Protein AF-D8JUF5-F1 (afdb_monomer_lite)

Organism: Hyphomicrobium denitrificans (strain ATCC 51888 / DSM 1869 / NCIMB 11706 / TK 0415) (NCBI:txid582899)

Radius of gyration: 12.59 Å; chains: 1; bounding box: 23×27×32 Å

Foldseek 3Di:
DQVVLLVQLVDLVSQVVLVVVLVDVQLVVLLVVVCVVVVHDSSVVLSVLSVVCVVPPDPVNVVVLVVQLVPDPHSSSSSSVVSSVVRGDHPDD

Structure (mmCIF, N/CA/C/O backbone):
data_AF-D8JUF5-F1
#
_entry.id   AF-D8JUF5-F1
#
loop_
_atom_site.group_PDB
_atom_site.id
_atom_site.type_symbol
_atom_site.label_atom_id
_atom_site.label_alt_id
_atom_site.label_comp_id
_atom_site.label_asym_id
_atom_site.label_entity_id
_atom_site.label_seq_id
_atom_site.pdbx_PDB_ins_code
_atom_site.Cartn_x
_atom_site.Cartn_y
_atom_site.Cartn_z
_atom_site.occupancy
_atom_site.B_iso_or_equiv
_atom_site.auth_seq_id
_atom_site.auth_comp_id
_atom_site.auth_asym_id
_atom_site.auth_atom_id
_atom_site.pdbx_PDB_model_num
ATOM 1 N N . MET A 1 1 ? -2.647 -3.582 -14.964 1.00 67.88 1 MET A N 1
ATOM 2 C CA . MET A 1 1 ? -1.772 -4.064 -13.873 1.00 67.88 1 MET A CA 1
ATOM 3 C C . MET A 1 1 ? -2.202 -3.455 -12.548 1.00 67.88 1 MET A C 1
ATOM 5 O O . MET A 1 1 ? -2.644 -4.209 -11.701 1.00 67.88 1 MET A O 1
ATOM 9 N N . LEU A 1 2 ? -2.219 -2.124 -12.412 1.00 73.25 2 LEU A N 1
ATOM 10 C CA . LEU A 1 2 ? -2.670 -1.462 -11.180 1.00 73.25 2 LEU A CA 1
ATOM 11 C C . LEU A 1 2 ? -4.149 -1.719 -10.830 1.00 73.25 2 LEU A C 1
ATOM 13 O O . LEU A 1 2 ? -4.444 -2.025 -9.689 1.00 73.25 2 LEU A O 1
ATOM 17 N N . GLY A 1 3 ? -5.058 -1.696 -11.815 1.00 77.75 3 GLY A N 1
ATOM 18 C CA . GLY A 1 3 ? -6.476 -2.032 -11.586 1.00 77.75 3 GLY A CA 1
ATOM 19 C C . GLY A 1 3 ? -6.670 -3.402 -10.926 1.00 77.75 3 GLY A C 1
ATOM 20 O O . GLY A 1 3 ? -7.320 -3.502 -9.900 1.00 77.75 3 GLY A O 1
ATOM 21 N N . LYS A 1 4 ? -5.974 -4.433 -11.428 1.00 81.44 4 LYS A N 1
ATOM 22 C CA . LYS A 1 4 ? -6.003 -5.781 -10.837 1.00 81.44 4 LYS A CA 1
ATOM 23 C C . LYS A 1 4 ? -5.408 -5.834 -9.428 1.00 81.44 4 LYS A C 1
ATOM 25 O O . LYS A 1 4 ? -5.869 -6.630 -8.623 1.00 81.44 4 LYS A O 1
ATOM 30 N N . LEU A 1 5 ? -4.384 -5.022 -9.144 1.00 80.44 5 LEU A N 1
ATOM 31 C CA . LEU A 1 5 ? -3.838 -4.892 -7.792 1.00 80.44 5 LEU A CA 1
ATOM 32 C C . LEU A 1 5 ? -4.907 -4.319 -6.856 1.00 80.44 5 LEU A C 1
ATOM 34 O O . LEU A 1 5 ? -5.146 -4.895 -5.807 1.00 80.44 5 LEU A O 1
ATOM 38 N N . ILE A 1 6 ? -5.594 -3.248 -7.258 1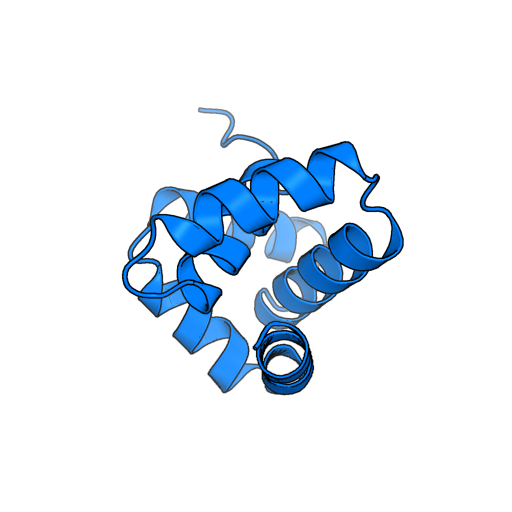.00 80.56 6 ILE A N 1
ATOM 39 C CA . ILE A 1 6 ? -6.656 -2.620 -6.458 1.00 80.56 6 ILE A CA 1
ATOM 40 C C . ILE A 1 6 ? -7.799 -3.603 -6.201 1.00 80.56 6 ILE A C 1
ATOM 42 O O . ILE A 1 6 ? -8.189 -3.761 -5.050 1.00 80.56 6 ILE A O 1
ATOM 46 N N . ASP A 1 7 ? -8.271 -4.302 -7.237 1.00 86.62 7 ASP A N 1
ATOM 47 C CA . ASP A 1 7 ? -9.326 -5.315 -7.101 1.00 86.62 7 ASP A CA 1
ATOM 48 C C . ASP A 1 7 ? -8.898 -6.439 -6.140 1.00 86.62 7 ASP A C 1
ATOM 50 O O . ASP A 1 7 ? -9.691 -6.942 -5.352 1.00 86.62 7 ASP A O 1
ATOM 54 N N . SER A 1 8 ? -7.616 -6.826 -6.169 1.00 86.50 8 SER A N 1
ATOM 55 C CA . SER A 1 8 ? -7.080 -7.862 -5.280 1.00 86.50 8 SER A CA 1
ATOM 56 C C . SER A 1 8 ? -6.957 -7.424 -3.817 1.00 86.50 8 SER A C 1
ATOM 58 O O . SER A 1 8 ? -6.917 -8.278 -2.938 1.00 86.50 8 SER A O 1
ATOM 60 N N . LEU A 1 9 ? -6.916 -6.114 -3.543 1.00 89.62 9 LEU A N 1
ATOM 61 C CA . LEU A 1 9 ? -6.839 -5.578 -2.181 1.00 89.62 9 LEU A CA 1
ATOM 62 C C . LEU A 1 9 ? -8.184 -5.636 -1.437 1.00 89.62 9 LEU A C 1
ATOM 64 O O . LEU A 1 9 ? -8.202 -5.400 -0.232 1.00 89.62 9 LEU A O 1
ATOM 68 N N . ASP A 1 10 ? -9.288 -5.959 -2.120 1.00 89.19 10 ASP A N 1
ATOM 69 C CA . ASP A 1 10 ? -10.585 -6.206 -1.473 1.00 89.19 10 ASP A CA 1
ATOM 70 C C . ASP A 1 10 ? -10.661 -7.575 -0.783 1.00 89.19 10 ASP A C 1
ATOM 72 O O . ASP A 1 10 ? -11.534 -7.785 0.059 1.00 89.19 10 ASP A O 1
ATOM 76 N N . ASP A 1 11 ? -9.741 -8.492 -1.098 1.00 93.88 11 ASP A N 1
ATOM 77 C CA . ASP A 1 11 ? -9.550 -9.731 -0.347 1.00 93.88 11 ASP A CA 1
ATOM 78 C C . ASP A 1 11 ? -8.478 -9.509 0.740 1.00 93.88 11 ASP A C 1
ATOM 80 O O . ASP A 1 11 ? -7.296 -9.329 0.416 1.00 93.88 11 ASP A O 1
ATOM 84 N N . PRO A 1 12 ? -8.841 -9.562 2.038 1.00 92.50 12 PRO A N 1
ATOM 85 C CA . PRO A 1 12 ? -7.901 -9.321 3.127 1.00 92.50 12 PRO A CA 1
ATOM 86 C C . PRO A 1 12 ? -6.708 -10.283 3.155 1.00 92.50 12 PRO A C 1
ATOM 88 O O . PRO A 1 12 ? -5.612 -9.897 3.565 1.00 92.50 12 PRO A O 1
ATOM 91 N N . VAL A 1 13 ? -6.899 -11.533 2.719 1.00 94.44 13 VAL A N 1
ATOM 92 C CA . VAL A 1 13 ? -5.831 -12.540 2.677 1.00 94.44 13 VAL A CA 1
ATOM 93 C C . VAL A 1 13 ? -4.841 -12.189 1.576 1.00 94.44 13 VAL A C 1
ATOM 95 O O . VAL A 1 13 ? -3.629 -12.224 1.791 1.00 94.44 13 VAL A O 1
ATOM 98 N N . VAL A 1 14 ? -5.342 -11.806 0.401 1.00 92.94 14 VAL A N 1
ATOM 99 C CA . VAL A 1 14 ? -4.492 -11.399 -0.723 1.00 92.94 14 VAL A CA 1
ATOM 100 C C . VAL A 1 14 ? -3.749 -10.107 -0.399 1.00 92.94 14 VAL A C 1
ATOM 102 O O . VAL A 1 14 ? -2.538 -10.042 -0.615 1.00 92.94 14 VAL A O 1
ATOM 105 N N . ALA A 1 15 ? -4.428 -9.120 0.190 1.00 93.50 15 ALA A N 1
ATOM 106 C CA . ALA A 1 15 ? -3.811 -7.870 0.617 1.00 93.50 15 ALA A CA 1
ATOM 107 C C . ALA A 1 15 ? -2.629 -8.114 1.566 1.00 93.50 15 ALA A C 1
ATOM 109 O O . ALA A 1 15 ? -1.538 -7.588 1.340 1.00 93.50 15 ALA A O 1
ATOM 110 N N . MET A 1 16 ? -2.801 -8.968 2.579 1.00 95.75 16 MET A N 1
ATOM 111 C CA . MET A 1 16 ? -1.714 -9.254 3.516 1.00 95.75 16 MET A CA 1
ATOM 112 C C . MET A 1 16 ? -0.598 -10.109 2.920 1.00 95.75 16 MET A C 1
ATOM 114 O O . MET A 1 16 ? 0.567 -9.884 3.245 1.00 95.75 16 MET A O 1
ATOM 118 N N . ASN A 1 17 ? -0.910 -11.027 2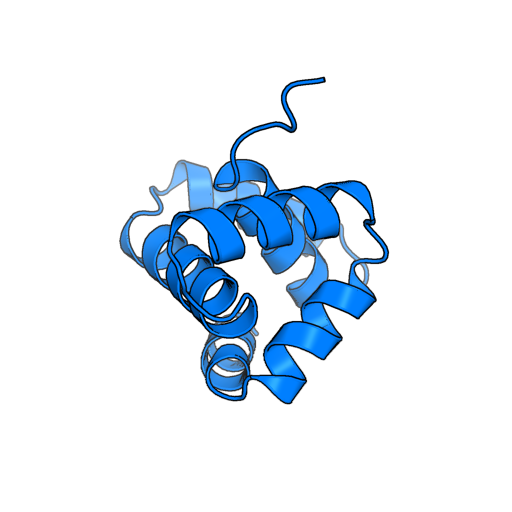.004 1.00 94.75 17 ASN A N 1
ATOM 119 C CA . ASN A 1 17 ? 0.116 -11.774 1.274 1.00 94.75 17 ASN A CA 1
ATOM 120 C C . ASN A 1 17 ? 0.983 -10.851 0.407 1.00 94.75 17 ASN A C 1
ATOM 122 O O . ASN A 1 17 ? 2.193 -11.048 0.321 1.00 94.75 17 ASN A O 1
ATOM 126 N N . LEU A 1 18 ? 0.385 -9.830 -0.213 1.00 93.19 18 LEU A N 1
ATOM 127 C CA . LEU A 1 18 ? 1.118 -8.827 -0.985 1.00 93.19 18 LEU A CA 1
ATOM 128 C C . LEU A 1 18 ? 2.008 -7.964 -0.092 1.00 93.19 18 LEU A C 1
ATOM 130 O O . LEU A 1 18 ? 3.146 -7.700 -0.466 1.00 93.19 18 LEU A O 1
ATOM 134 N N . VAL A 1 19 ? 1.521 -7.565 1.087 1.00 94.00 19 VAL A N 1
ATOM 135 C CA . VAL A 1 19 ? 2.344 -6.853 2.076 1.00 94.00 19 VAL A CA 1
ATOM 136 C C . VAL A 1 19 ? 3.525 -7.715 2.519 1.00 94.00 19 VAL A C 1
ATOM 138 O O . VAL A 1 19 ? 4.655 -7.249 2.459 1.00 94.00 19 VAL A O 1
ATOM 141 N N . ALA A 1 20 ? 3.301 -8.982 2.870 1.00 94.88 20 ALA A N 1
ATOM 142 C CA . ALA A 1 20 ? 4.377 -9.896 3.258 1.00 94.88 20 ALA A CA 1
ATOM 143 C C . ALA A 1 20 ? 5.389 -10.131 2.119 1.00 94.88 20 ALA A C 1
ATOM 145 O O . ALA A 1 20 ? 6.592 -10.252 2.353 1.00 94.88 20 ALA A O 1
ATOM 146 N N . ALA A 1 21 ? 4.930 -10.147 0.862 1.00 95.06 21 ALA A N 1
ATOM 147 C CA . ALA A 1 21 ? 5.800 -10.275 -0.305 1.00 95.06 21 ALA A CA 1
ATOM 148 C C . ALA A 1 21 ? 6.750 -9.076 -0.489 1.00 95.06 21 ALA A C 1
ATOM 150 O O . ALA A 1 21 ? 7.777 -9.223 -1.154 1.00 95.06 21 ALA A O 1
ATOM 151 N N . LEU A 1 22 ? 6.456 -7.914 0.114 1.00 93.44 22 LEU A N 1
ATOM 152 C CA . LEU A 1 22 ? 7.359 -6.755 0.116 1.00 93.44 22 LEU A CA 1
ATOM 153 C C . LEU A 1 22 ? 8.669 -7.045 0.855 1.00 93.44 22 LEU A C 1
ATOM 155 O O . LEU A 1 22 ? 9.660 -6.359 0.583 1.00 93.44 22 LEU A O 1
ATOM 159 N N . ALA A 1 23 ? 8.657 -8.030 1.765 1.00 93.19 23 ALA A N 1
ATOM 160 C CA . ALA A 1 23 ? 9.768 -8.385 2.639 1.00 93.19 23 ALA A CA 1
ATOM 161 C C . ALA A 1 23 ? 10.378 -7.139 3.307 1.00 93.19 23 ALA A C 1
ATOM 163 O O . ALA A 1 23 ? 11.593 -6.924 3.272 1.00 93.19 23 ALA A O 1
ATOM 164 N N . ASP A 1 24 ? 9.513 -6.285 3.864 1.00 94.00 24 ASP A N 1
ATOM 165 C CA . ASP A 1 24 ? 9.876 -5.012 4.489 1.00 94.00 24 ASP A CA 1
ATOM 166 C C . ASP A 1 24 ? 9.314 -4.944 5.919 1.00 94.00 24 ASP A C 1
ATOM 168 O O . ASP A 1 24 ? 8.226 -4.401 6.136 1.00 94.00 24 ASP A O 1
ATOM 172 N N . PRO A 1 25 ? 10.052 -5.487 6.907 1.00 92.25 25 PRO A N 1
ATOM 173 C CA . PRO A 1 25 ? 9.584 -5.555 8.289 1.00 92.25 25 PRO A CA 1
ATOM 174 C C . PRO A 1 25 ? 9.306 -4.184 8.918 1.00 92.25 25 PRO A C 1
ATOM 176 O O . PRO A 1 25 ? 8.467 -4.070 9.810 1.00 92.25 25 PRO A O 1
ATOM 179 N N . GLU A 1 26 ? 10.001 -3.132 8.474 1.00 93.50 26 GLU A N 1
ATOM 180 C CA . GLU A 1 26 ? 9.775 -1.776 8.976 1.00 93.50 26 GLU A CA 1
ATOM 181 C C . GLU A 1 26 ? 8.424 -1.241 8.492 1.00 93.50 26 GLU A C 1
ATOM 183 O O . GLU A 1 26 ? 7.636 -0.699 9.272 1.00 93.50 26 GLU A O 1
ATOM 188 N N . LEU A 1 27 ? 8.132 -1.432 7.205 1.00 94.00 27 LEU A N 1
ATOM 189 C CA . LEU A 1 27 ? 6.858 -1.040 6.616 1.00 94.00 27 LEU A CA 1
ATOM 190 C C . LEU A 1 27 ? 5.690 -1.832 7.219 1.00 94.00 27 LEU A C 1
ATOM 192 O O . LEU A 1 27 ? 4.643 -1.251 7.508 1.00 94.00 27 LEU A O 1
ATOM 196 N N . GLU A 1 28 ? 5.887 -3.127 7.475 1.00 94.44 28 GLU A N 1
ATOM 197 C CA . GLU A 1 28 ? 4.924 -3.977 8.183 1.00 94.44 28 GLU A CA 1
ATOM 198 C C . GLU A 1 28 ? 4.641 -3.461 9.602 1.00 94.44 28 GLU A C 1
ATOM 200 O O . GLU A 1 28 ? 3.481 -3.341 10.000 1.00 94.44 28 GLU A O 1
ATOM 205 N N . ALA A 1 29 ? 5.679 -3.073 10.350 1.00 94.62 29 ALA A N 1
ATOM 206 C CA . ALA A 1 29 ? 5.523 -2.509 11.689 1.00 94.62 29 ALA A CA 1
ATOM 207 C C . ALA A 1 29 ? 4.789 -1.156 11.673 1.00 94.62 29 ALA A C 1
ATOM 209 O O . ALA A 1 29 ? 3.931 -0.903 12.522 1.00 94.62 29 ALA A O 1
ATOM 210 N N . ARG A 1 30 ? 5.091 -0.285 10.701 1.00 95.31 30 ARG A N 1
ATOM 211 C CA . ARG A 1 30 ? 4.392 1.000 10.515 1.00 95.31 30 ARG A CA 1
ATOM 212 C C . ARG A 1 30 ? 2.916 0.788 10.197 1.00 95.31 30 ARG A C 1
ATOM 214 O O . ARG A 1 30 ? 2.065 1.450 10.787 1.00 95.31 30 ARG A O 1
ATOM 221 N N . LEU A 1 31 ? 2.611 -0.160 9.312 1.00 96.06 31 LEU A N 1
ATOM 222 C CA . LEU A 1 31 ? 1.240 -0.527 8.979 1.00 96.06 31 LEU A CA 1
ATOM 223 C C . LEU A 1 31 ? 0.488 -1.057 10.206 1.00 96.06 31 LEU A C 1
ATOM 225 O O . LEU A 1 31 ? -0.635 -0.627 10.458 1.00 96.06 31 LEU A O 1
ATOM 229 N N . ALA A 1 32 ? 1.110 -1.945 10.987 1.00 94.50 32 ALA A N 1
ATOM 230 C CA . ALA A 1 32 ? 0.513 -2.494 12.201 1.00 94.50 32 ALA A CA 1
ATOM 231 C C . ALA A 1 32 ? 0.180 -1.399 13.228 1.00 94.50 32 ALA A C 1
ATOM 233 O O . ALA A 1 32 ? -0.921 -1.394 13.772 1.00 94.50 32 ALA A O 1
ATOM 234 N N . LYS A 1 33 ? 1.081 -0.425 13.432 1.00 95.12 33 LYS A N 1
ATOM 235 C CA . LYS A 1 33 ? 0.839 0.724 14.322 1.00 95.12 33 LYS A CA 1
ATOM 236 C C . LYS A 1 33 ? -0.355 1.571 13.875 1.00 95.12 33 LYS A C 1
ATOM 238 O O . LYS A 1 33 ? -1.160 1.975 14.708 1.00 95.12 33 LYS A O 1
ATOM 243 N N . VAL A 1 34 ? -0.478 1.848 12.574 1.00 95.94 34 VAL A N 1
ATOM 244 C CA . VAL A 1 34 ? -1.622 2.609 12.038 1.00 95.94 34 VAL A CA 1
ATOM 245 C C . VAL A 1 34 ? -2.920 1.818 12.191 1.00 95.94 34 VAL A C 1
ATOM 247 O O . VAL A 1 34 ? -3.917 2.367 12.645 1.00 95.94 34 VAL A O 1
ATOM 250 N N . ALA A 1 35 ? -2.898 0.523 11.877 1.00 95.75 35 ALA A N 1
ATOM 251 C CA . ALA A 1 35 ? -4.046 -0.365 12.038 1.00 95.75 35 ALA A CA 1
ATOM 252 C C . ALA A 1 35 ? -4.544 -0.419 13.491 1.00 95.75 35 ALA A C 1
ATOM 254 O O . ALA A 1 35 ? -5.743 -0.289 13.742 1.00 95.75 35 ALA A O 1
ATOM 255 N N . GLU A 1 36 ? -3.623 -0.534 14.450 1.00 95.69 36 GLU A N 1
ATOM 256 C CA . GLU A 1 36 ? -3.930 -0.488 15.880 1.00 95.69 36 GLU A CA 1
ATOM 257 C C . GLU A 1 36 ? -4.522 0.867 16.293 1.00 95.69 36 GLU A C 1
ATOM 259 O O . GLU A 1 36 ? -5.568 0.905 16.941 1.00 95.69 36 GLU A O 1
ATOM 264 N N . ALA A 1 37 ? -3.906 1.976 15.872 1.00 94.81 37 ALA A N 1
ATOM 265 C CA . ALA A 1 37 ? -4.373 3.324 16.193 1.00 94.81 37 ALA A CA 1
ATOM 266 C C . ALA A 1 37 ? -5.766 3.636 15.612 1.00 94.81 37 ALA A C 1
ATOM 268 O O . ALA A 1 37 ? -6.553 4.341 16.243 1.00 94.81 37 ALA A O 1
ATOM 269 N N . GLU A 1 38 ? -6.083 3.107 14.428 1.00 94.38 38 GLU A N 1
ATOM 270 C CA . GLU A 1 38 ? -7.397 3.252 13.792 1.00 94.38 38 GLU A CA 1
ATOM 271 C C . GLU A 1 38 ? -8.436 2.236 14.297 1.00 94.38 38 GLU A C 1
ATOM 273 O O . GLU A 1 38 ? -9.622 2.379 13.997 1.00 94.38 38 GLU A O 1
ATOM 278 N N . GLY A 1 39 ? -8.023 1.200 15.037 1.00 95.44 39 GLY A N 1
ATOM 279 C CA . GLY A 1 39 ? -8.898 0.096 15.438 1.00 95.44 39 GLY A CA 1
ATOM 280 C C . GLY A 1 39 ? -9.430 -0.714 14.250 1.00 95.44 39 GLY A C 1
ATOM 281 O O . GLY A 1 39 ? -10.547 -1.233 14.304 1.00 95.44 39 GLY A O 1
ATOM 282 N N . ARG A 1 40 ? -8.659 -0.795 13.158 1.00 95.69 40 ARG A N 1
ATOM 283 C CA . ARG A 1 40 ? -9.053 -1.432 11.891 1.00 95.69 40 ARG A CA 1
ATOM 284 C C . ARG A 1 40 ? -8.081 -2.545 11.497 1.00 95.69 40 ARG A C 1
ATOM 286 O O . ARG A 1 40 ? -6.899 -2.463 11.820 1.00 95.69 40 ARG A O 1
ATOM 293 N N . PRO A 1 41 ? -8.529 -3.574 10.758 1.00 96.06 41 PRO A N 1
ATOM 294 C CA . PRO A 1 41 ? -7.628 -4.572 10.190 1.00 96.06 41 PRO A CA 1
ATOM 295 C C . PRO A 1 41 ? -6.564 -3.935 9.284 1.00 96.06 41 PRO A C 1
ATOM 297 O O . PRO A 1 41 ? -6.873 -3.074 8.461 1.00 96.06 41 PRO A O 1
ATOM 300 N N . ALA A 1 42 ? -5.317 -4.407 9.371 1.00 95.44 42 ALA A N 1
ATOM 301 C CA . ALA A 1 42 ? -4.215 -3.911 8.537 1.00 95.44 42 ALA A CA 1
ATOM 302 C C . ALA A 1 42 ? -4.507 -4.020 7.028 1.00 95.44 42 ALA A C 1
ATOM 304 O O . ALA A 1 42 ? -4.153 -3.123 6.265 1.00 95.44 42 ALA A O 1
ATOM 305 N N . ALA A 1 43 ? -5.213 -5.072 6.606 1.00 95.19 43 ALA A N 1
ATOM 306 C CA . ALA A 1 43 ? -5.652 -5.236 5.223 1.00 95.19 43 ALA A CA 1
ATOM 307 C C . ALA A 1 43 ? -6.567 -4.089 4.755 1.00 95.19 43 ALA A C 1
ATOM 309 O O . ALA A 1 43 ? -6.359 -3.531 3.677 1.00 95.19 43 ALA A O 1
ATOM 310 N N . ASP A 1 44 ? -7.520 -3.674 5.595 1.00 95.31 44 ASP A N 1
ATOM 311 C CA . ASP A 1 44 ? -8.427 -2.566 5.287 1.00 95.31 44 ASP A CA 1
ATOM 312 C C . ASP A 1 44 ? -7.664 -1.243 5.194 1.00 95.31 44 ASP A C 1
ATOM 314 O O . ASP A 1 44 ? -7.962 -0.410 4.332 1.00 95.31 44 ASP A O 1
ATOM 318 N N . VAL A 1 45 ? -6.668 -1.049 6.064 1.00 95.88 45 VAL A N 1
ATOM 319 C CA . VAL A 1 45 ? -5.789 0.127 6.045 1.00 95.88 45 VAL A CA 1
ATOM 320 C C . VAL A 1 45 ? -4.998 0.182 4.740 1.00 95.88 45 VAL A C 1
ATOM 322 O O . VAL A 1 45 ? -5.023 1.212 4.071 1.00 95.88 45 VAL A O 1
ATOM 325 N N . VAL A 1 46 ? -4.374 -0.922 4.315 1.00 95.69 46 VAL A N 1
ATOM 326 C CA . VAL A 1 46 ? -3.648 -1.004 3.032 1.00 95.69 46 VAL A CA 1
ATOM 327 C C . VAL A 1 46 ? -4.561 -0.646 1.870 1.00 95.69 46 VAL A C 1
ATOM 329 O O . VAL A 1 46 ? -4.231 0.229 1.068 1.00 95.69 46 VAL A O 1
ATOM 332 N N . ALA A 1 47 ? -5.722 -1.293 1.789 1.00 93.88 47 ALA A N 1
ATOM 333 C CA . ALA A 1 47 ? -6.654 -1.078 0.695 1.00 93.88 47 ALA A CA 1
ATOM 334 C C . ALA A 1 47 ? -7.157 0.378 0.665 1.00 93.88 47 ALA A C 1
ATOM 336 O O . ALA A 1 47 ? -7.269 0.985 -0.401 1.00 93.88 47 ALA A O 1
ATOM 337 N N . THR A 1 48 ? -7.386 0.975 1.840 1.00 94.44 48 THR A N 1
ATOM 338 C CA . THR A 1 48 ? -7.767 2.389 1.986 1.00 94.44 48 THR A CA 1
ATOM 339 C C . THR A 1 48 ? -6.650 3.327 1.540 1.00 94.44 48 THR A C 1
ATOM 341 O O . THR A 1 48 ? -6.901 4.225 0.741 1.00 94.44 48 THR A O 1
ATOM 344 N N . ILE A 1 49 ? -5.418 3.112 2.007 1.00 95.06 49 ILE A N 1
ATOM 345 C CA . ILE A 1 49 ? -4.249 3.923 1.646 1.00 95.06 49 ILE A CA 1
ATOM 346 C C . ILE A 1 49 ? -4.037 3.911 0.133 1.00 95.06 49 ILE A C 1
ATOM 348 O O . ILE A 1 49 ? -3.898 4.970 -0.478 1.00 95.06 49 ILE A O 1
ATOM 352 N N . VAL A 1 50 ? -4.057 2.725 -0.482 1.00 94.19 50 VAL A N 1
ATOM 353 C CA . VAL A 1 50 ? -3.846 2.588 -1.926 1.00 94.19 50 VAL A CA 1
ATOM 354 C C . VAL A 1 50 ? -4.951 3.296 -2.703 1.00 94.19 50 VAL A C 1
ATOM 356 O O . VAL A 1 50 ? -4.652 4.084 -3.595 1.00 94.19 50 VAL A O 1
ATOM 359 N N . ARG A 1 51 ? -6.225 3.100 -2.345 1.00 92.06 51 ARG A N 1
ATOM 360 C CA . ARG A 1 51 ? -7.341 3.799 -3.003 1.00 92.06 51 ARG A CA 1
ATOM 361 C C . ARG A 1 51 ? -7.256 5.317 -2.851 1.00 92.06 51 ARG A C 1
ATOM 363 O O . ARG A 1 51 ? -7.426 6.034 -3.833 1.00 92.06 51 ARG A O 1
ATOM 370 N N . ASN A 1 52 ? -6.966 5.804 -1.647 1.00 92.88 52 ASN A N 1
ATOM 371 C CA . ASN A 1 52 ? -6.859 7.235 -1.373 1.00 92.88 52 ASN A CA 1
ATOM 372 C C . ASN A 1 52 ? -5.716 7.870 -2.160 1.00 92.88 52 ASN A C 1
ATOM 374 O O . ASN A 1 52 ? -5.921 8.910 -2.782 1.00 92.88 52 ASN A O 1
ATOM 378 N N . PHE A 1 53 ? -4.550 7.220 -2.193 1.00 93.62 53 PHE A N 1
ATOM 379 C CA . PHE A 1 53 ? -3.426 7.680 -2.998 1.00 93.62 53 PHE A CA 1
ATOM 380 C C . PHE A 1 53 ? -3.824 7.804 -4.467 1.00 93.62 53 PHE A C 1
ATOM 382 O O . PHE A 1 53 ? -3.602 8.845 -5.068 1.00 93.62 53 PHE A O 1
ATOM 389 N N . LEU A 1 54 ? -4.458 6.784 -5.048 1.00 90.50 54 LEU A N 1
ATOM 390 C CA . LEU A 1 54 ? -4.808 6.795 -6.471 1.00 90.50 54 LEU A CA 1
ATOM 391 C C . LEU A 1 54 ? -5.872 7.836 -6.821 1.00 90.50 54 LEU A C 1
ATOM 393 O O . LEU A 1 54 ? -5.817 8.417 -7.902 1.00 90.50 54 LEU A O 1
ATOM 397 N N . ASN A 1 55 ? -6.804 8.098 -5.905 1.00 90.56 55 ASN A N 1
ATOM 398 C CA . ASN A 1 55 ? -7.819 9.135 -6.074 1.00 90.56 55 ASN A CA 1
ATOM 399 C C . ASN A 1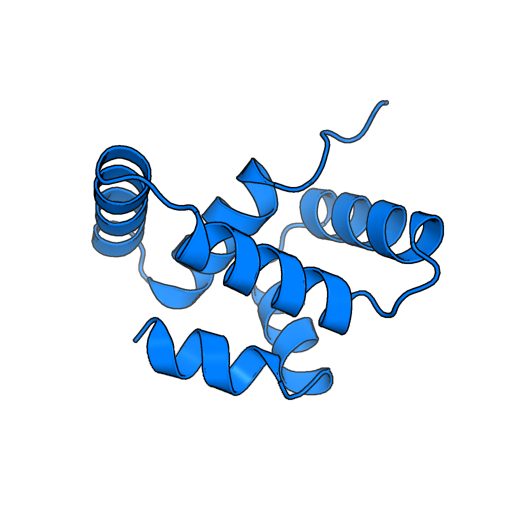 55 ? -7.248 10.556 -5.922 1.00 90.56 55 ASN A C 1
ATOM 401 O O . ASN A 1 55 ? -7.806 11.493 -6.487 1.00 90.56 55 ASN A O 1
ATOM 405 N N . ALA A 1 56 ? -6.165 10.723 -5.156 1.00 92.19 56 ALA A N 1
ATOM 406 C CA . ALA A 1 56 ? -5.549 12.018 -4.857 1.00 92.19 56 ALA A CA 1
ATOM 407 C C . ALA A 1 56 ? -4.208 12.259 -5.581 1.00 92.19 56 ALA A C 1
ATOM 409 O O . ALA A 1 56 ? -3.602 13.321 -5.420 1.00 92.19 56 ALA A O 1
ATOM 410 N N . ALA A 1 57 ? -3.713 11.288 -6.351 1.00 92.31 57 ALA A N 1
ATOM 411 C CA . ALA A 1 57 ? -2.421 11.364 -7.020 1.00 92.31 57 ALA A CA 1
ATOM 412 C C . ALA A 1 57 ? -2.427 12.458 -8.097 1.00 92.31 57 ALA A C 1
ATOM 414 O O . ALA A 1 57 ? -3.241 12.436 -9.019 1.00 92.31 57 ALA A O 1
ATOM 415 N N . SER A 1 58 ? -1.484 13.396 -7.986 1.00 93.88 58 SER A N 1
ATOM 416 C CA . SER A 1 58 ? -1.187 14.378 -9.024 1.00 93.88 58 SER A CA 1
ATOM 417 C C . SER A 1 58 ? -0.392 13.737 -10.162 1.00 93.88 58 SER A C 1
ATOM 419 O O . SER A 1 58 ? 0.148 12.637 -10.019 1.00 93.88 58 SER A O 1
ATOM 421 N N . ASP A 1 59 ? -0.258 14.450 -11.280 1.00 94.19 59 ASP A N 1
ATOM 422 C CA . ASP A 1 59 ? 0.552 14.003 -12.419 1.00 94.19 59 ASP A CA 1
ATOM 423 C C . ASP A 1 59 ? 1.998 13.673 -12.012 1.00 94.19 59 ASP A C 1
ATOM 425 O O . ASP A 1 59 ? 2.555 12.674 -12.465 1.00 94.19 59 ASP A O 1
ATOM 429 N N . ASP A 1 60 ? 2.583 14.437 -11.085 1.00 94.56 60 ASP A N 1
ATOM 430 C CA . ASP A 1 60 ? 3.929 14.175 -10.564 1.00 94.56 60 ASP A CA 1
ATOM 431 C C . ASP A 1 60 ? 4.000 12.852 -9.787 1.00 94.56 60 ASP A C 1
ATOM 433 O O . ASP A 1 60 ? 4.919 12.053 -9.997 1.00 94.56 60 ASP A O 1
ATOM 437 N N . HIS A 1 61 ? 3.001 12.575 -8.937 1.00 93.62 61 HIS A N 1
ATOM 438 C CA . HIS A 1 61 ? 2.892 11.290 -8.240 1.00 93.62 61 HIS A CA 1
ATOM 439 C C . HIS A 1 61 ? 2.787 10.131 -9.241 1.00 93.62 61 HIS A C 1
ATOM 441 O O . HIS A 1 61 ? 3.428 9.092 -9.058 1.00 93.62 61 HIS A O 1
ATOM 447 N N . TRP A 1 62 ? 2.040 10.318 -10.332 1.00 91.75 62 TRP A N 1
ATOM 448 C CA . TRP A 1 62 ? 1.927 9.328 -11.401 1.00 91.75 62 TRP A CA 1
ATOM 449 C C . TRP A 1 62 ? 3.241 9.114 -12.153 1.00 91.75 62 TRP A C 1
ATOM 451 O O . TRP A 1 62 ? 3.640 7.966 -12.358 1.00 91.75 62 TRP A O 1
ATOM 461 N N . VAL A 1 63 ? 3.950 10.182 -12.527 1.00 94.69 63 VAL A N 1
ATOM 462 C CA . VAL A 1 63 ? 5.254 10.091 -13.206 1.00 94.69 63 VAL A CA 1
ATOM 463 C C . VAL A 1 63 ? 6.269 9.356 -12.333 1.00 94.69 63 VAL A C 1
ATOM 465 O O . VAL A 1 63 ? 6.974 8.465 -12.821 1.00 94.69 63 VAL A O 1
ATOM 468 N N . GLN A 1 64 ? 6.319 9.668 -11.036 1.00 94.50 64 GLN A N 1
ATOM 469 C CA . GLN A 1 64 ? 7.194 8.979 -10.093 1.00 94.50 64 GLN A CA 1
ATOM 470 C C . GLN A 1 64 ? 6.840 7.493 -9.984 1.00 94.50 64 GLN A C 1
ATOM 472 O O . GLN A 1 64 ? 7.728 6.643 -10.096 1.00 94.50 64 GLN A O 1
ATOM 477 N N . LEU A 1 65 ? 5.555 7.167 -9.814 1.00 93.94 65 LEU A N 1
ATOM 478 C CA . LEU A 1 65 ? 5.094 5.787 -9.682 1.00 93.94 65 LEU A CA 1
ATOM 479 C C . LEU A 1 65 ? 5.418 4.966 -10.938 1.00 93.94 65 LEU A C 1
ATOM 481 O O . LEU A 1 65 ? 5.996 3.886 -10.832 1.00 93.94 65 LEU A O 1
ATOM 485 N N . ILE A 1 66 ? 5.141 5.503 -12.130 1.00 93.12 66 ILE A N 1
ATOM 486 C CA . ILE A 1 66 ? 5.492 4.866 -13.407 1.00 93.12 66 ILE A CA 1
ATOM 487 C C . ILE A 1 66 ? 7.009 4.688 -13.535 1.00 93.12 66 ILE A C 1
ATOM 489 O O . ILE A 1 66 ? 7.482 3.635 -13.969 1.00 93.12 66 ILE A O 1
ATOM 493 N N . GLY A 1 67 ? 7.793 5.679 -13.110 1.00 95.62 67 GLY A N 1
ATOM 494 C CA . GLY A 1 67 ? 9.248 5.588 -13.075 1.00 95.62 67 GLY A CA 1
ATOM 495 C C . GLY A 1 67 ? 9.761 4.458 -12.175 1.00 95.62 67 GLY A C 1
ATOM 496 O O . GLY A 1 67 ? 10.721 3.777 -12.544 1.00 95.62 67 GLY A O 1
ATOM 497 N N . ILE A 1 68 ? 9.142 4.246 -11.014 1.00 95.38 68 ILE A N 1
ATOM 498 C CA . ILE A 1 68 ? 9.465 3.140 -10.099 1.00 95.38 68 ILE A CA 1
ATOM 499 C C . ILE A 1 68 ? 9.082 1.803 -10.743 1.00 95.38 68 ILE A C 1
ATOM 501 O O . ILE A 1 68 ? 9.913 0.899 -10.842 1.00 95.38 68 ILE A O 1
ATOM 505 N N . MET A 1 69 ? 7.853 1.707 -11.250 1.00 93.69 69 MET A N 1
ATOM 506 C CA . MET A 1 69 ? 7.310 0.507 -11.888 1.00 93.69 69 MET A CA 1
ATOM 507 C C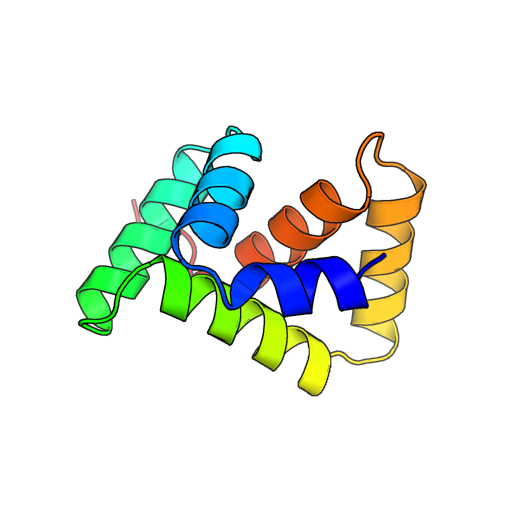 . MET A 1 69 ? 8.163 0.028 -13.068 1.00 93.69 69 MET A C 1
ATOM 509 O O . MET A 1 69 ? 8.457 -1.159 -13.161 1.00 93.69 69 MET A O 1
ATOM 513 N N . ASN A 1 70 ? 8.619 0.941 -13.930 1.00 94.69 70 ASN A N 1
ATOM 514 C CA . ASN A 1 70 ? 9.413 0.605 -15.119 1.00 94.69 70 ASN A CA 1
ATOM 515 C C . ASN A 1 70 ? 10.800 0.026 -14.806 1.00 94.69 70 ASN A C 1
ATOM 517 O O . ASN A 1 70 ? 11.418 -0.589 -15.672 1.00 94.69 70 ASN A O 1
ATOM 521 N N . ARG A 1 71 ? 11.316 0.242 -13.592 1.00 93.81 71 ARG A N 1
ATOM 522 C CA . ARG A 1 71 ? 12.639 -0.237 -13.163 1.00 93.81 71 ARG A CA 1
ATOM 523 C C . ARG A 1 71 ? 12.559 -1.505 -12.314 1.00 93.81 71 ARG A C 1
ATOM 525 O O . ARG A 1 71 ? 13.590 -2.103 -12.012 1.00 93.81 71 ARG A O 1
ATOM 532 N N . ALA A 1 72 ? 11.356 -1.903 -11.913 1.00 94.44 72 ALA A N 1
ATOM 533 C CA . ALA A 1 72 ? 11.136 -3.024 -11.020 1.00 94.44 72 ALA A CA 1
ATOM 534 C C . ALA A 1 72 ? 10.916 -4.332 -11.786 1.00 94.44 72 ALA A C 1
ATOM 536 O O . ALA A 1 72 ? 10.281 -4.363 -12.838 1.00 94.44 72 ALA A O 1
ATOM 537 N N . LYS A 1 73 ? 11.396 -5.441 -11.210 1.00 90.12 73 LYS A N 1
ATOM 538 C CA . LYS A 1 73 ? 11.080 -6.791 -11.706 1.00 90.12 73 LYS A CA 1
ATOM 539 C C . LYS A 1 73 ? 9.605 -7.138 -11.509 1.00 90.12 73 LYS A C 1
ATOM 541 O O . LYS A 1 73 ? 9.019 -7.789 -12.366 1.00 90.12 73 LYS A O 1
ATOM 546 N N . ASP A 1 74 ? 9.028 -6.678 -10.399 1.00 91.50 74 ASP A N 1
ATOM 547 C CA . ASP A 1 74 ? 7.594 -6.732 -10.128 1.00 91.50 74 ASP A CA 1
ATOM 548 C C . ASP A 1 74 ? 7.052 -5.299 -9.984 1.00 91.50 74 ASP A C 1
ATOM 550 O O . ASP A 1 74 ? 7.193 -4.677 -8.925 1.00 91.50 74 ASP A O 1
ATOM 554 N N . PRO A 1 75 ? 6.457 -4.743 -11.052 1.00 91.38 75 PRO A N 1
ATOM 555 C CA . PRO A 1 75 ? 5.891 -3.401 -11.026 1.00 91.38 75 PRO A CA 1
ATOM 556 C C . PRO A 1 75 ? 4.750 -3.233 -10.016 1.00 91.38 75 PRO A C 1
ATOM 558 O O . PRO A 1 75 ? 4.584 -2.147 -9.470 1.00 91.38 75 PRO A O 1
ATOM 561 N N . GLY A 1 76 ? 3.951 -4.277 -9.768 1.00 90.88 76 GLY A N 1
ATOM 562 C CA . GLY A 1 76 ? 2.815 -4.200 -8.848 1.00 90.88 76 GLY A CA 1
ATOM 563 C C . GLY A 1 76 ? 3.285 -4.084 -7.405 1.00 90.88 76 GLY A C 1
ATOM 564 O O . GLY A 1 76 ? 2.852 -3.192 -6.676 1.00 90.88 76 GLY A O 1
ATOM 565 N N . LEU A 1 77 ? 4.242 -4.930 -7.029 1.00 92.88 77 LEU A N 1
ATOM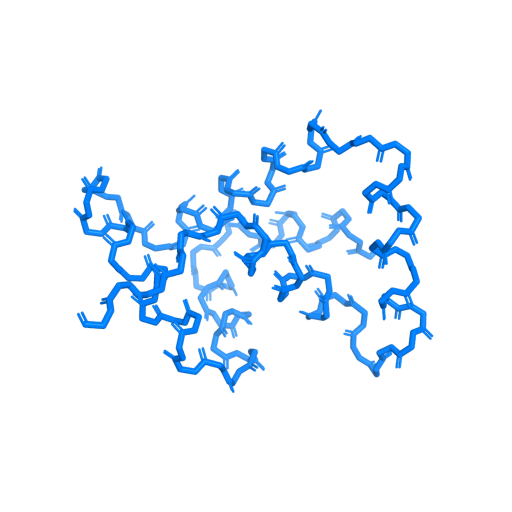 566 C CA . LEU A 1 77 ? 4.832 -4.919 -5.699 1.00 92.88 77 LEU A CA 1
ATOM 567 C C . LEU A 1 77 ? 5.633 -3.633 -5.440 1.00 92.88 77 LEU A C 1
ATOM 569 O O . LEU A 1 77 ? 5.544 -3.044 -4.364 1.00 92.88 77 LEU A O 1
ATOM 573 N N . ALA A 1 78 ? 6.361 -3.143 -6.447 1.00 94.19 78 ALA A N 1
ATOM 574 C CA . ALA A 1 78 ? 7.084 -1.878 -6.344 1.00 94.19 78 ALA A CA 1
ATOM 575 C C . ALA A 1 78 ? 6.145 -0.673 -6.188 1.00 94.19 78 ALA A C 1
ATOM 577 O O . ALA A 1 78 ? 6.432 0.225 -5.396 1.00 94.19 78 ALA A O 1
ATOM 578 N N . ALA A 1 79 ? 5.013 -0.665 -6.900 1.00 94.00 79 ALA A N 1
ATOM 579 C CA . ALA A 1 79 ? 3.990 0.359 -6.732 1.00 94.00 79 ALA A CA 1
ATOM 580 C C . ALA A 1 79 ? 3.378 0.317 -5.325 1.00 94.00 79 ALA A C 1
ATOM 582 O O . ALA A 1 79 ? 3.300 1.353 -4.668 1.00 94.00 79 ALA A O 1
ATOM 583 N N . LEU A 1 80 ? 3.011 -0.875 -4.837 1.00 94.56 80 LEU A N 1
ATOM 584 C CA . LEU A 1 80 ? 2.477 -1.051 -3.485 1.00 94.56 80 LEU A CA 1
ATOM 585 C C . LEU A 1 80 ? 3.459 -0.532 -2.428 1.00 94.56 80 LEU A C 1
ATOM 587 O O . LEU A 1 80 ? 3.070 0.262 -1.574 1.00 94.56 80 LEU A O 1
ATOM 591 N N . ARG A 1 81 ? 4.741 -0.914 -2.527 1.00 95.06 81 ARG A N 1
ATOM 592 C CA . ARG A 1 81 ? 5.794 -0.430 -1.624 1.00 95.06 81 ARG A CA 1
ATOM 593 C C . ARG A 1 81 ? 5.872 1.091 -1.613 1.00 95.06 81 ARG A C 1
ATOM 595 O O . ARG A 1 81 ? 5.896 1.692 -0.546 1.00 95.06 81 ARG A O 1
ATOM 602 N N . ALA A 1 82 ? 5.931 1.697 -2.799 1.00 95.38 82 ALA A N 1
ATOM 603 C CA . ALA A 1 82 ? 6.093 3.137 -2.950 1.00 95.38 82 ALA A CA 1
ATOM 604 C C . ALA A 1 82 ? 4.926 3.906 -2.320 1.00 95.38 82 ALA A C 1
ATOM 606 O O . ALA A 1 82 ? 5.158 4.855 -1.576 1.00 95.38 82 ALA A O 1
ATOM 607 N N . ILE A 1 83 ? 3.694 3.453 -2.570 1.00 95.31 83 ILE A N 1
ATOM 608 C CA . ILE A 1 83 ? 2.479 4.073 -2.034 1.00 95.31 83 ILE A CA 1
ATOM 609 C C . ILE A 1 83 ? 2.420 3.938 -0.510 1.00 95.31 83 ILE A C 1
ATOM 611 O O . ILE A 1 83 ? 2.193 4.920 0.192 1.00 95.31 83 ILE A O 1
ATOM 615 N N . LEU A 1 84 ? 2.644 2.735 0.025 1.00 95.31 84 LEU A N 1
ATOM 616 C CA . LEU A 1 84 ? 2.613 2.519 1.472 1.00 95.31 84 LEU A CA 1
ATOM 617 C C . LEU A 1 84 ? 3.697 3.339 2.178 1.00 95.31 84 LEU A C 1
ATOM 619 O O . LEU A 1 84 ? 3.413 4.000 3.175 1.00 95.31 84 LEU A O 1
ATOM 623 N N . ALA A 1 85 ? 4.916 3.358 1.639 1.00 94.44 85 ALA A N 1
ATOM 624 C CA . ALA A 1 85 ? 6.022 4.112 2.217 1.00 94.44 85 ALA A CA 1
ATOM 625 C C . ALA A 1 85 ? 5.759 5.625 2.238 1.00 94.44 85 ALA A C 1
ATOM 627 O O . ALA A 1 85 ? 6.168 6.286 3.193 1.00 94.44 85 ALA A O 1
ATOM 628 N N . SER A 1 86 ? 5.066 6.161 1.224 1.00 93.25 86 SER A N 1
ATOM 629 C CA . SER A 1 86 ? 4.743 7.589 1.129 1.00 93.25 86 SER A CA 1
ATOM 630 C C . SER A 1 86 ? 3.533 8.019 1.956 1.00 93.25 86 SER A C 1
ATOM 632 O O . SER A 1 86 ? 3.287 9.216 2.074 1.00 93.25 86 SER A O 1
ATOM 634 N N . GLN A 1 87 ? 2.713 7.084 2.439 1.00 94.06 87 GLN A N 1
ATOM 635 C CA . GLN A 1 87 ? 1.458 7.394 3.139 1.00 94.06 87 GLN A CA 1
ATOM 636 C C . GLN A 1 87 ? 1.473 6.987 4.610 1.00 94.06 87 GLN A C 1
ATOM 638 O O . GLN A 1 87 ? 0.819 7.631 5.427 1.00 94.06 87 GLN A O 1
ATOM 643 N N . LEU A 1 88 ? 2.217 5.941 4.967 1.00 92.81 88 LEU A N 1
ATOM 644 C CA . LEU A 1 88 ? 2.395 5.577 6.365 1.00 92.81 88 LEU A CA 1
ATOM 645 C C . LEU A 1 88 ? 3.297 6.615 7.055 1.00 92.81 88 LEU A C 1
ATOM 647 O O . LEU A 1 88 ? 4.263 7.076 6.449 1.00 92.81 88 LEU A O 1
ATOM 651 N N . PRO A 1 89 ? 3.057 6.959 8.327 1.00 88.12 89 PRO A N 1
ATOM 652 C CA . PRO A 1 89 ? 3.982 7.791 9.089 1.00 88.12 89 PRO A CA 1
ATOM 653 C C . PRO A 1 89 ? 5.306 7.050 9.297 1.00 88.12 89 PRO A C 1
ATOM 655 O O . PRO A 1 89 ? 5.310 5.821 9.401 1.00 88.12 89 PRO A O 1
ATOM 658 N N . GLU A 1 90 ? 6.428 7.772 9.352 1.00 81.31 90 GLU A N 1
ATOM 659 C CA . GLU A 1 90 ? 7.714 7.178 9.736 1.00 81.31 90 GLU A CA 1
ATOM 660 C C . GLU A 1 90 ? 7.620 6.569 11.139 1.00 81.31 90 GLU A C 1
ATOM 662 O O . GLU A 1 90 ? 6.891 7.059 12.009 1.00 81.31 90 GLU A O 1
ATOM 667 N N . ALA A 1 91 ? 8.341 5.468 11.361 1.00 66.81 91 ALA A N 1
ATOM 668 C CA . ALA A 1 91 ? 8.409 4.877 12.684 1.00 66.81 91 ALA A CA 1
ATOM 669 C C . ALA A 1 91 ? 9.169 5.845 13.600 1.00 66.81 91 ALA A C 1
ATOM 671 O O . ALA A 1 91 ? 10.387 5.960 13.514 1.00 66.81 91 ALA A O 1
ATOM 672 N N . VAL A 1 92 ? 8.447 6.549 14.474 1.00 58.19 92 VAL A N 1
ATOM 673 C CA . VAL A 1 92 ? 9.085 7.290 15.566 1.00 58.19 92 VAL A CA 1
ATOM 674 C C . VAL A 1 92 ? 9.817 6.258 16.431 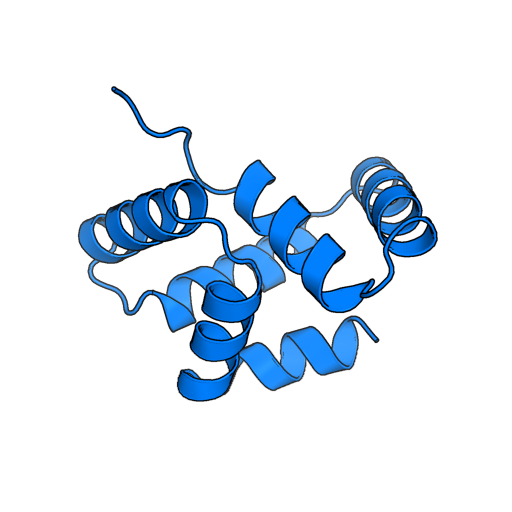1.00 58.19 92 VAL A C 1
ATOM 676 O O . VAL A 1 92 ? 9.188 5.296 16.893 1.00 58.19 92 VAL A O 1
ATOM 679 N N . ALA A 1 93 ? 11.140 6.422 16.517 1.00 48.75 93 ALA A N 1
ATOM 680 C CA . ALA A 1 93 ? 12.073 5.566 17.248 1.00 48.75 93 ALA A CA 1
ATOM 681 C C . ALA A 1 93 ? 11.836 5.599 18.763 1.00 48.75 93 ALA A C 1
ATOM 683 O O . ALA A 1 93 ? 11.442 6.672 19.277 1.00 48.75 93 ALA A O 1
#

Sequence (93 aa):
MLGKLIDSLDDPVVAMNLVAALADPELEARLAKVAEAEGRPAADVVATIVRNFLNAASDDHWVQLIGIMNRAKDPGLAALRAILASQLPEAVA

pLDDT: mean 91.31, std 7.89, range [48.75, 96.06]

Secondary structure (DSSP, 8-state):
-HHHHHHHTTSHHHHHHHHHHT--HHHHHHHHHHHHHHTS-HHHHHHHHHHHHHHH--HHHHHHHHHHHTT-SSHHHHHHHHHHHHHSPP---